Protein AF-A0A6M0F5L6-F1 (afdb_monomer_lite)

Sequence (135 aa):
RGLRRQIFQRQRRYRIEAPVWLEYDFTGLIEQWALGMEWKTLCENTSLDEGDIVRILRRTLDFLSQIPHVPHLSDEFRKNARRAGHLIDRFPVNETMITPPDSVNAVEESSTSDPAEANSTEAKDLDSTIVTIDG

Foldseek 3Di:
DCDLVVVVVVCVVVVNPDDPDDDDPCVVLLVCQLVPDDLVRSPVVDPDDSVVSLVVLLVLLVVLVCQLVDPPDDPVSNVVSVSSNVSSQDPPNHDPDDDDPVPPPPPPPDDDDDDDDDDDDDDDDDDDDDDDDDD

Secondary structure (DSSP, 8-state):
--HHHHHHHHHHHTT---------TTHHHHHHHHTT--HHHHHHTSSS-HHHHHHHHHHHHHHHHHGGGSTT--HHHHHHHHHHHHHH--TTT-------GGGGGGSSSSS------------------------

Structure (mmCIF, N/CA/C/O backbone):
data_AF-A0A6M0F5L6-F1
#
_entry.id   AF-A0A6M0F5L6-F1
#
loop_
_atom_site.group_PDB
_atom_site.id
_atom_site.type_symbol
_atom_site.label_atom_id
_atom_site.label_alt_id
_atom_site.label_comp_id
_atom_site.label_asym_id
_atom_site.label_entity_id
_atom_site.label_seq_id
_atom_site.pdbx_PDB_ins_code
_atom_site.Cartn_x
_atom_site.Cartn_y
_atom_site.Cartn_z
_atom_site.occupancy
_atom_site.B_iso_or_equiv
_atom_site.auth_seq_id
_atom_site.auth_comp_id
_atom_site.auth_asym_id
_atom_site.auth_atom_id
_atom_site.pdbx_PDB_model_num
ATOM 1 N N . ARG A 1 1 ? -5.222 9.712 -18.431 1.00 57.78 1 ARG A N 1
ATOM 2 C CA . ARG A 1 1 ? -6.613 9.186 -18.322 1.00 57.78 1 ARG A CA 1
ATOM 3 C C . ARG A 1 1 ? -7.018 8.170 -19.424 1.00 57.78 1 ARG A C 1
ATOM 5 O O . ARG A 1 1 ? -8.180 7.795 -19.476 1.00 57.78 1 ARG A O 1
ATOM 12 N N . GLY A 1 2 ? -6.106 7.648 -20.266 1.00 81.62 2 GLY A N 1
ATOM 13 C CA . GLY A 1 2 ? -6.467 6.722 -21.364 1.00 81.62 2 GLY A CA 1
ATOM 14 C C . GLY A 1 2 ? -6.330 5.219 -21.074 1.00 81.62 2 GLY A C 1
ATOM 15 O O . GLY A 1 2 ? -7.043 4.424 -21.677 1.00 81.62 2 GLY A O 1
ATOM 16 N N . LEU A 1 3 ? -5.453 4.821 -20.147 1.00 87.75 3 LEU A N 1
ATOM 17 C CA . LEU A 1 3 ? -5.042 3.419 -20.012 1.00 87.75 3 LEU A CA 1
ATOM 18 C C . LEU A 1 3 ? -6.184 2.488 -19.581 1.00 87.75 3 LEU A C 1
ATOM 20 O O . LEU A 1 3 ? -6.427 1.489 -20.246 1.00 87.75 3 LEU A O 1
ATOM 24 N N . ARG A 1 4 ? -6.956 2.847 -18.544 1.00 87.38 4 ARG A N 1
ATOM 25 C CA . ARG A 1 4 ? -8.119 2.051 -18.098 1.00 87.38 4 ARG A CA 1
ATOM 26 C C . ARG A 1 4 ? -9.119 1.813 -19.232 1.00 87.38 4 ARG A C 1
ATOM 28 O O . ARG A 1 4 ? -9.573 0.692 -19.431 1.00 87.38 4 ARG A O 1
ATOM 35 N N . ARG A 1 5 ? -9.418 2.856 -20.017 1.00 88.06 5 ARG A N 1
ATOM 36 C CA . ARG A 1 5 ? -10.304 2.757 -21.187 1.00 88.06 5 ARG A CA 1
ATOM 37 C C . ARG A 1 5 ? -9.730 1.811 -22.244 1.00 88.06 5 ARG A C 1
ATOM 39 O O . ARG A 1 5 ? -10.477 1.008 -22.792 1.00 88.06 5 ARG A O 1
ATOM 46 N N . GLN A 1 6 ? -8.430 1.892 -22.520 1.00 90.94 6 GLN A N 1
ATOM 47 C CA . GLN A 1 6 ? -7.761 1.009 -23.480 1.00 90.94 6 GLN A CA 1
ATOM 48 C C . GLN A 1 6 ? -7.769 -0.453 -23.013 1.00 90.94 6 GLN A C 1
ATOM 50 O O . GLN A 1 6 ? -8.103 -1.336 -23.801 1.00 90.94 6 GLN A O 1
ATOM 55 N N . ILE A 1 7 ? -7.477 -0.709 -21.733 1.00 90.38 7 ILE A N 1
ATOM 56 C CA . ILE A 1 7 ? -7.543 -2.053 -21.140 1.00 90.38 7 ILE A CA 1
ATOM 57 C C . ILE A 1 7 ? -8.963 -2.605 -21.270 1.00 90.38 7 ILE A C 1
ATOM 59 O O . ILE A 1 7 ? -9.142 -3.703 -21.789 1.00 90.38 7 ILE A O 1
ATOM 63 N N . PHE A 1 8 ? -9.974 -1.817 -20.904 1.00 89.56 8 PHE A N 1
ATOM 64 C CA . PHE A 1 8 ? -11.373 -2.232 -20.989 1.00 89.56 8 PHE A CA 1
ATOM 65 C C . PHE A 1 8 ? -11.807 -2.563 -22.428 1.00 89.56 8 PHE A C 1
ATOM 67 O O . PHE A 1 8 ? -12.453 -3.579 -22.683 1.00 89.56 8 PHE A O 1
ATOM 74 N N . GLN A 1 9 ? -11.404 -1.744 -23.406 1.00 91.44 9 GLN A N 1
ATOM 75 C CA . GLN A 1 9 ? -11.661 -2.018 -24.825 1.00 91.44 9 GLN A CA 1
ATOM 76 C C . GLN A 1 9 ? -11.005 -3.327 -25.287 1.00 91.44 9 GLN A C 1
ATOM 78 O O . GLN A 1 9 ? -11.616 -4.090 -26.039 1.00 91.44 9 GLN A O 1
ATOM 83 N N . ARG A 1 10 ? -9.777 -3.604 -24.831 1.00 93.50 10 ARG A N 1
ATOM 84 C CA . ARG A 1 10 ? -9.052 -4.842 -25.153 1.00 93.50 10 ARG A CA 1
ATOM 85 C C . ARG A 1 10 ? -9.709 -6.056 -24.502 1.00 93.50 10 ARG A C 1
ATOM 87 O O . ARG A 1 10 ? -9.963 -7.024 -25.209 1.00 93.50 10 ARG A O 1
ATOM 94 N N . GLN A 1 11 ? -10.051 -5.990 -23.216 1.00 93.69 11 GLN A N 1
ATOM 95 C CA . GLN A 1 11 ? -10.767 -7.061 -22.517 1.00 93.69 11 GLN A CA 1
ATOM 96 C C . GLN A 1 11 ? -12.072 -7.420 -23.229 1.00 93.69 11 GLN A C 1
ATOM 98 O O . GLN A 1 11 ? -12.298 -8.590 -23.526 1.00 93.69 11 GLN A O 1
ATOM 103 N N . ARG A 1 12 ? -12.875 -6.418 -23.617 1.00 90.62 12 ARG A N 1
ATOM 104 C CA . ARG A 1 12 ? -14.124 -6.647 -24.357 1.00 90.62 12 ARG A CA 1
ATOM 105 C C . ARG A 1 12 ? -13.887 -7.312 -25.712 1.00 90.62 12 ARG A C 1
ATOM 107 O O . ARG A 1 12 ? -14.619 -8.228 -26.076 1.00 90.62 12 ARG A O 1
ATOM 114 N N . ARG A 1 13 ? -12.854 -6.884 -26.449 1.00 94.75 13 ARG A N 1
ATOM 115 C CA . ARG A 1 13 ? -12.481 -7.492 -27.738 1.00 94.75 13 ARG A CA 1
ATOM 116 C C . ARG A 1 13 ? -12.111 -8.972 -27.594 1.00 94.75 13 ARG A C 1
ATOM 118 O O . ARG A 1 13 ? -12.442 -9.749 -28.481 1.00 94.75 13 ARG A O 1
ATOM 125 N N . TYR A 1 14 ? -11.460 -9.345 -26.494 1.00 95.38 14 TYR A N 1
ATOM 126 C CA . TYR A 1 14 ? -11.04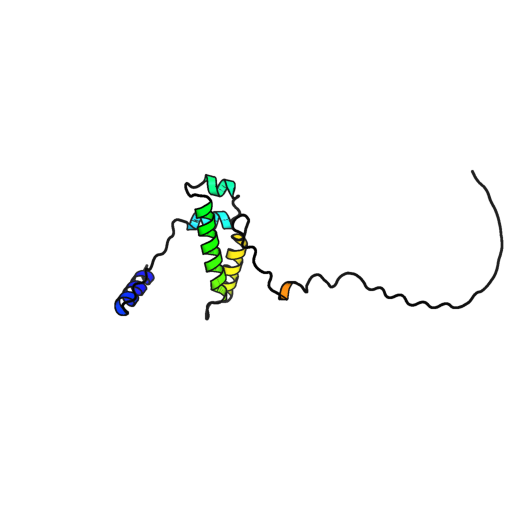5 -10.722 -26.211 1.00 95.38 14 TYR A CA 1
ATOM 127 C C . TYR A 1 14 ? -12.015 -11.495 -25.304 1.00 95.38 14 TYR A C 1
ATOM 129 O O . TYR A 1 14 ? -11.696 -12.610 -24.910 1.00 95.38 14 TYR A O 1
ATOM 137 N N . ARG A 1 15 ? -13.198 -10.938 -24.997 1.00 92.56 15 ARG A N 1
ATOM 138 C CA . ARG A 1 15 ? -14.212 -11.543 -24.110 1.00 92.56 15 ARG A CA 1
ATOM 139 C C . ARG A 1 15 ? -13.664 -11.938 -22.730 1.00 92.56 15 ARG A C 1
ATOM 141 O O . ARG A 1 15 ? -14.053 -12.952 -22.166 1.00 92.56 15 ARG A O 1
ATOM 148 N N . ILE A 1 16 ? -12.749 -11.131 -22.196 1.00 92.50 16 ILE A N 1
ATOM 149 C CA . ILE A 1 16 ? -12.224 -11.296 -20.841 1.00 92.50 16 ILE A CA 1
ATOM 150 C C . ILE A 1 16 ? -13.164 -10.571 -19.880 1.00 92.50 16 ILE A C 1
ATOM 152 O O . ILE A 1 16 ? -13.281 -9.346 -19.928 1.00 92.50 16 ILE A O 1
ATOM 156 N N . GLU A 1 17 ? -13.795 -11.323 -18.988 1.00 84.62 17 GLU A N 1
ATOM 157 C CA . GLU A 1 17 ? -14.704 -10.812 -17.960 1.00 84.62 17 GLU A CA 1
ATOM 158 C C . GLU A 1 17 ? -13.953 -10.606 -16.639 1.00 84.62 17 GLU A C 1
ATOM 160 O O . GLU A 1 17 ? -14.233 -11.240 -15.628 1.00 84.62 17 GLU A O 1
ATOM 165 N N . ALA A 1 18 ? -12.944 -9.731 -16.661 1.00 84.44 18 ALA A N 1
ATOM 166 C CA . ALA A 1 18 ? -12.168 -9.380 -15.475 1.00 84.44 18 ALA A CA 1
ATOM 167 C C . ALA A 1 18 ? -12.351 -7.889 -15.138 1.00 84.44 18 ALA A C 1
ATOM 169 O O . ALA A 1 18 ? -12.105 -7.038 -16.000 1.00 84.44 18 ALA A O 1
ATOM 170 N N . PRO A 1 19 ? -12.757 -7.537 -13.906 1.00 78.50 19 PRO A N 1
ATOM 171 C CA . PRO A 1 19 ? -12.925 -6.144 -13.511 1.00 78.50 19 PRO A CA 1
ATOM 172 C C . PRO A 1 19 ? -11.593 -5.376 -13.550 1.00 78.50 19 PRO A C 1
ATOM 174 O O . PRO A 1 19 ? -10.571 -5.850 -13.068 1.00 78.50 19 PRO A O 1
ATOM 177 N N . VAL A 1 20 ? -11.608 -4.153 -14.099 1.00 77.75 20 VAL A N 1
ATOM 178 C CA . VAL A 1 20 ? -10.477 -3.200 -14.031 1.00 77.75 20 VAL A CA 1
ATOM 179 C C . VAL A 1 20 ? -10.792 -2.169 -12.959 1.00 77.75 20 VAL A C 1
ATOM 181 O O . VAL A 1 20 ? -11.275 -1.063 -13.254 1.00 77.75 20 VAL A O 1
ATOM 184 N N . TRP A 1 21 ? -10.635 -2.594 -11.711 1.00 81.50 21 TRP A N 1
ATOM 185 C CA . TRP A 1 21 ? -10.912 -1.786 -10.529 1.00 81.50 21 TRP A CA 1
ATOM 186 C C . TRP A 1 21 ? -9.593 -1.294 -9.952 1.00 81.50 21 TRP A C 1
ATOM 188 O O . TRP A 1 21 ? -8.611 -2.030 -9.899 1.00 81.50 21 TRP A O 1
ATOM 198 N N . LEU A 1 22 ? -9.570 -0.020 -9.589 1.00 82.38 22 LEU A N 1
ATOM 199 C CA . LEU A 1 22 ? -8.442 0.609 -8.931 1.00 82.38 22 LEU A CA 1
ATOM 200 C C . LEU A 1 22 ? -9.028 1.465 -7.825 1.00 82.38 22 LEU A C 1
ATOM 202 O O . LEU A 1 22 ? -9.707 2.451 -8.112 1.00 82.38 22 LEU A O 1
ATOM 206 N N . GLU A 1 23 ? -8.805 1.015 -6.599 1.00 83.31 23 GLU A N 1
ATOM 207 C CA . GLU A 1 23 ? -9.331 1.645 -5.402 1.00 83.31 23 GLU A CA 1
ATOM 208 C C . GLU A 1 23 ? -8.292 2.615 -4.854 1.00 83.31 23 GLU A C 1
ATOM 210 O O . GLU A 1 23 ? -7.142 2.233 -4.638 1.00 83.31 23 GLU A O 1
ATOM 215 N N . TYR A 1 24 ? -8.686 3.872 -4.664 1.00 87.75 24 TYR A N 1
ATOM 216 C CA . TYR A 1 24 ? -7.782 4.921 -4.189 1.00 87.75 24 TYR A CA 1
ATOM 217 C C . TYR A 1 24 ? -8.036 5.316 -2.737 1.00 87.75 24 TYR A C 1
ATOM 219 O O . TYR A 1 24 ? -7.139 5.875 -2.105 1.00 87.75 24 TYR A O 1
ATOM 227 N N . ASP A 1 25 ? -9.212 4.990 -2.208 1.00 89.31 25 ASP A N 1
ATOM 228 C CA . ASP A 1 25 ? -9.736 5.515 -0.946 1.00 89.31 25 ASP A CA 1
ATOM 229 C C . ASP A 1 25 ? -8.849 5.168 0.260 1.00 89.31 25 ASP A C 1
ATOM 231 O O . ASP A 1 25 ? -8.751 5.941 1.210 1.00 89.31 25 ASP A O 1
ATOM 235 N N . PHE A 1 26 ? -8.109 4.057 0.191 1.00 90.06 26 PHE A N 1
ATOM 236 C CA . PHE A 1 26 ? -7.227 3.598 1.270 1.00 90.06 26 PHE A CA 1
ATOM 237 C C . PHE A 1 26 ? -5.756 3.998 1.099 1.00 90.06 26 PHE A C 1
ATOM 239 O O . PHE A 1 26 ? -4.926 3.655 1.940 1.00 90.06 26 PHE A O 1
ATOM 246 N N . THR A 1 27 ? -5.408 4.736 0.040 1.00 93.12 27 THR A N 1
ATOM 247 C CA . THR A 1 27 ? -4.004 5.100 -0.237 1.00 93.12 27 THR A CA 1
ATOM 248 C C . THR A 1 27 ? -3.411 5.934 0.896 1.00 93.12 27 THR A C 1
ATOM 250 O O . THR A 1 27 ? -2.309 5.643 1.356 1.00 93.12 27 THR A O 1
ATOM 253 N N . GLY A 1 28 ? -4.163 6.924 1.391 1.00 95.12 28 GLY A N 1
ATOM 254 C CA . GLY A 1 28 ? -3.714 7.783 2.488 1.00 95.12 28 GLY A CA 1
ATOM 255 C C . GLY A 1 28 ? -3.501 7.009 3.790 1.00 95.12 28 GLY A C 1
ATOM 256 O O . GLY A 1 28 ? -2.539 7.263 4.504 1.00 95.12 28 GLY A O 1
ATOM 257 N N . LEU A 1 29 ? -4.341 6.009 4.067 1.00 96.56 29 LEU A N 1
ATOM 258 C CA . LEU A 1 29 ? -4.191 5.144 5.240 1.00 96.56 29 LEU A CA 1
ATOM 259 C C . LEU A 1 29 ? -2.875 4.355 5.186 1.00 96.56 29 LEU A C 1
ATOM 261 O O . LEU A 1 29 ? -2.130 4.324 6.165 1.00 96.56 29 LEU A O 1
ATOM 265 N N . ILE A 1 30 ? -2.568 3.752 4.034 1.00 96.69 30 ILE A N 1
ATOM 266 C CA . ILE A 1 30 ? -1.326 2.991 3.836 1.00 96.69 30 ILE A CA 1
ATOM 267 C C . ILE A 1 30 ? -0.110 3.919 3.931 1.00 96.69 30 ILE A C 1
ATOM 269 O O . ILE A 1 30 ? 0.890 3.563 4.553 1.00 96.69 30 ILE A O 1
ATOM 273 N N . GLU A 1 31 ? -0.192 5.111 3.339 1.00 97.19 31 GLU A N 1
ATOM 274 C CA . GLU A 1 31 ? 0.875 6.110 3.382 1.00 97.19 31 GLU A CA 1
ATOM 275 C C . GLU A 1 31 ? 1.181 6.553 4.817 1.00 97.19 31 GLU A C 1
ATOM 277 O O . GLU A 1 31 ? 2.338 6.508 5.229 1.00 97.19 31 GLU A O 1
ATOM 282 N N . GLN A 1 32 ? 0.163 6.917 5.605 1.00 97.69 32 GLN A N 1
ATOM 283 C CA . GLN A 1 32 ? 0.357 7.312 7.004 1.00 97.69 32 GLN A CA 1
ATOM 284 C C . GLN A 1 32 ? 0.971 6.184 7.837 1.00 97.69 32 GLN A C 1
ATOM 286 O O . GLN A 1 32 ? 1.869 6.422 8.650 1.00 97.69 32 GLN A O 1
ATOM 291 N N . TRP A 1 33 ? 0.550 4.940 7.593 1.00 97.94 33 TRP A N 1
ATOM 292 C CA . TRP A 1 33 ? 1.187 3.782 8.205 1.00 97.94 33 TRP A CA 1
ATOM 293 C C . TRP A 1 33 ? 2.655 3.640 7.784 1.00 97.94 33 TRP A C 1
ATOM 295 O O . TRP A 1 33 ? 3.518 3.482 8.639 1.00 97.94 33 TRP A O 1
ATOM 305 N N . ALA A 1 34 ? 2.983 3.745 6.498 1.00 97.31 34 ALA A N 1
ATOM 306 C CA . ALA A 1 34 ? 4.368 3.654 6.027 1.00 97.31 34 ALA A CA 1
ATOM 307 C C . ALA A 1 34 ? 5.257 4.807 6.540 1.00 97.31 34 ALA A C 1
ATOM 309 O O . ALA A 1 34 ? 6.460 4.625 6.727 1.00 97.31 34 ALA A O 1
ATOM 310 N N . LEU A 1 35 ? 4.672 5.980 6.802 1.00 97.62 35 LEU A N 1
ATOM 311 C CA . LEU A 1 35 ? 5.346 7.141 7.397 1.00 97.62 35 LEU A CA 1
ATOM 312 C C . LEU A 1 35 ? 5.580 7.012 8.909 1.00 97.62 35 LEU A C 1
ATOM 314 O O . LEU A 1 35 ? 6.196 7.892 9.508 1.00 97.62 35 LEU A O 1
ATOM 318 N N . GLY A 1 36 ? 5.138 5.917 9.527 1.00 97.19 36 GLY A N 1
ATOM 319 C CA . GLY A 1 36 ? 5.465 5.607 10.912 1.00 97.19 36 GLY A CA 1
ATOM 320 C C . GLY A 1 36 ? 4.370 5.926 11.925 1.00 97.19 36 GLY A C 1
ATOM 321 O O . GLY A 1 36 ? 4.640 5.797 13.118 1.00 97.19 36 GLY A O 1
ATOM 322 N N . MET A 1 37 ? 3.152 6.284 11.496 1.00 97.94 37 MET A N 1
ATOM 323 C CA . MET A 1 37 ? 2.023 6.512 12.409 1.00 97.94 37 MET A CA 1
ATOM 324 C C . MET A 1 37 ? 1.839 5.325 13.369 1.00 97.94 37 MET A C 1
ATOM 326 O O . MET A 1 37 ? 2.009 4.163 12.982 1.00 97.94 37 MET A O 1
ATOM 330 N N . GLU A 1 38 ? 1.524 5.623 14.630 1.00 98.06 38 GLU A N 1
ATOM 331 C CA . GLU A 1 38 ? 1.236 4.616 15.653 1.00 98.06 38 GLU A CA 1
ATOM 332 C C . GLU A 1 38 ? -0.063 3.865 15.321 1.00 98.06 38 GLU A C 1
ATOM 334 O O . GLU A 1 38 ? -1.030 4.478 14.870 1.00 98.06 38 GLU A O 1
ATOM 339 N N . TRP A 1 39 ? -0.113 2.553 15.583 1.00 97.62 39 TRP A N 1
ATOM 340 C CA . TRP A 1 39 ? -1.275 1.706 15.277 1.00 97.62 39 TRP A CA 1
ATOM 341 C C . TRP A 1 39 ? -2.574 2.240 15.879 1.00 97.62 39 TRP A C 1
ATOM 343 O O . TRP A 1 39 ? -3.566 2.396 15.172 1.00 97.62 39 TRP A O 1
ATOM 353 N N . LYS A 1 40 ? -2.552 2.568 17.173 1.00 97.31 40 LYS A N 1
ATOM 354 C CA . LYS A 1 40 ? -3.731 3.062 17.883 1.00 97.31 40 LYS A CA 1
ATOM 355 C C . LYS A 1 40 ? -4.246 4.364 17.268 1.00 97.31 40 LYS A C 1
ATOM 357 O O . LYS A 1 40 ? -5.418 4.457 16.921 1.00 97.31 40 LYS A O 1
ATOM 362 N N . THR A 1 41 ? -3.340 5.315 17.042 1.00 97.88 41 THR A N 1
ATOM 363 C CA . THR A 1 41 ? -3.651 6.585 16.378 1.00 97.88 41 THR A CA 1
ATOM 364 C C . THR A 1 41 ? -4.209 6.361 14.966 1.00 97.88 41 THR A C 1
ATOM 366 O O . THR A 1 41 ? -5.174 7.013 14.579 1.00 97.88 41 THR A O 1
ATOM 369 N N . LEU A 1 42 ? -3.651 5.428 14.186 1.00 97.19 42 LEU A N 1
ATOM 370 C CA . LEU A 1 42 ? -4.161 5.107 12.848 1.00 97.19 42 LEU A CA 1
ATOM 371 C C . LEU A 1 42 ? -5.616 4.620 12.904 1.00 97.19 42 LEU A C 1
ATOM 373 O O . LEU A 1 42 ? -6.438 5.084 12.115 1.00 97.19 42 LEU A O 1
ATOM 377 N N . CYS A 1 43 ? -5.930 3.725 13.845 1.00 97.38 43 CYS A N 1
ATOM 378 C CA . CYS A 1 43 ? -7.273 3.168 14.019 1.00 97.38 43 CYS A CA 1
ATOM 379 C C . CYS A 1 43 ? -8.280 4.228 14.485 1.00 97.38 43 CYS A C 1
ATOM 381 O O . CYS A 1 43 ? -9.397 4.268 13.986 1.00 97.38 43 CYS A O 1
ATOM 383 N N . GLU A 1 44 ? -7.878 5.132 15.381 1.00 97.06 44 GLU A N 1
ATOM 384 C CA . GLU A 1 44 ? -8.735 6.221 15.874 1.00 97.06 44 GLU A CA 1
ATOM 385 C C . GLU A 1 44 ? -9.096 7.257 14.791 1.00 97.06 44 GLU A C 1
ATOM 387 O O . GLU A 1 44 ? -10.106 7.950 14.909 1.00 97.06 44 GLU A O 1
ATOM 392 N N . ASN A 1 45 ? -8.304 7.360 13.718 1.00 95.62 45 ASN A N 1
ATOM 393 C CA . ASN A 1 45 ? -8.518 8.316 12.623 1.00 95.62 45 ASN A CA 1
ATOM 394 C C . ASN A 1 45 ? -9.421 7.786 11.493 1.00 95.62 45 ASN A C 1
ATOM 396 O O . ASN A 1 45 ? -9.546 8.425 10.445 1.00 95.62 45 ASN A O 1
ATOM 400 N N . THR A 1 46 ? -10.047 6.624 11.669 1.00 95.00 46 THR A N 1
ATOM 401 C CA . THR A 1 46 ? -10.923 6.013 10.666 1.00 95.00 46 THR A CA 1
ATOM 402 C C . THR A 1 46 ? -12.088 5.280 11.323 1.00 95.00 46 THR A C 1
ATOM 404 O O . THR A 1 46 ? -12.049 4.933 12.496 1.00 95.00 46 THR A O 1
ATOM 407 N N . SER A 1 47 ? -13.149 5.039 10.556 1.00 95.38 47 SER A N 1
ATOM 408 C CA . SER A 1 47 ? -14.272 4.191 10.966 1.00 95.38 47 SER A CA 1
ATOM 409 C C . SER A 1 47 ? -14.111 2.733 10.518 1.00 95.38 47 SER A C 1
ATOM 411 O O . SER A 1 47 ? -15.082 1.984 10.553 1.00 95.38 47 SER A O 1
ATOM 413 N N . LEU A 1 48 ? -12.942 2.357 9.989 1.00 95.75 48 LEU A N 1
ATOM 414 C CA . LEU A 1 48 ? -12.649 0.983 9.585 1.00 95.75 48 LEU A CA 1
ATOM 415 C C . LEU A 1 48 ? -12.371 0.110 10.806 1.00 95.75 48 LEU A C 1
ATOM 417 O O . LEU A 1 48 ? -11.691 0.535 11.738 1.00 95.75 48 LEU A O 1
ATOM 421 N N . ASP A 1 49 ? -12.810 -1.143 10.737 1.00 97.38 49 ASP A N 1
ATOM 422 C CA . ASP A 1 49 ? -12.433 -2.147 11.724 1.00 97.38 49 ASP A CA 1
ATOM 423 C C . ASP A 1 49 ? -10.929 -2.450 11.631 1.00 97.38 49 ASP A C 1
ATOM 425 O O . ASP A 1 49 ? -10.362 -2.558 10.541 1.00 97.38 49 ASP A O 1
ATOM 429 N N . GLU A 1 50 ? -10.277 -2.677 12.773 1.00 97.31 50 GLU A N 1
ATOM 430 C CA . GLU A 1 50 ? -8.843 -3.000 12.844 1.00 97.31 50 GLU A CA 1
ATOM 431 C C . GLU A 1 50 ? -8.452 -4.168 11.922 1.00 97.31 50 GLU A C 1
ATOM 433 O O . GLU A 1 50 ? -7.429 -4.127 11.234 1.00 97.31 50 GLU A O 1
ATOM 438 N N . GLY A 1 51 ? -9.301 -5.198 11.842 1.00 96.81 51 GLY A N 1
ATOM 439 C CA . GLY A 1 51 ? -9.092 -6.344 10.954 1.00 96.81 51 GLY A CA 1
ATOM 440 C C . GLY A 1 51 ? -9.122 -5.978 9.466 1.00 96.81 51 GLY A C 1
ATOM 441 O O . GLY A 1 51 ? -8.384 -6.569 8.673 1.00 96.81 51 GLY A O 1
ATOM 442 N N . ASP A 1 52 ? -9.918 -4.979 9.077 1.00 96.12 52 ASP A N 1
ATOM 443 C CA . ASP A 1 52 ? -9.957 -4.476 7.704 1.00 96.12 52 ASP A CA 1
ATOM 444 C C . ASP A 1 52 ? -8.686 -3.700 7.366 1.00 96.12 52 ASP A C 1
ATOM 446 O O . ASP A 1 52 ? -8.124 -3.893 6.284 1.00 96.12 52 ASP A O 1
ATOM 450 N N . ILE A 1 53 ? -8.186 -2.899 8.310 1.00 97.00 53 ILE A N 1
ATOM 451 C CA . ILE A 1 53 ? -6.913 -2.179 8.194 1.00 97.00 53 ILE A CA 1
ATOM 452 C C . ILE A 1 53 ? -5.763 -3.180 8.016 1.00 97.00 53 ILE A C 1
ATOM 454 O O . ILE A 1 53 ? -5.010 -3.084 7.042 1.00 97.00 53 ILE A O 1
ATOM 458 N N . VAL A 1 54 ? -5.670 -4.195 8.887 1.00 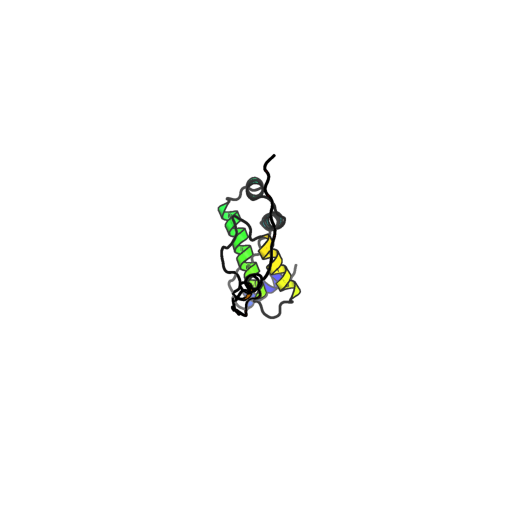97.38 54 VAL A N 1
ATOM 459 C CA . VAL A 1 54 ? -4.667 -5.270 8.762 1.00 97.38 54 VAL A CA 1
ATOM 460 C C . VAL A 1 54 ? -4.775 -5.951 7.399 1.00 97.38 54 VAL A C 1
ATOM 462 O O . VAL A 1 54 ? -3.766 -6.154 6.724 1.00 97.38 54 VAL A O 1
ATOM 465 N N . ARG A 1 55 ? -5.992 -6.278 6.954 1.00 95.62 55 ARG A N 1
ATOM 466 C CA . ARG A 1 55 ? -6.223 -6.949 5.669 1.00 95.62 55 ARG A CA 1
ATOM 467 C C . ARG A 1 55 ? -5.798 -6.097 4.470 1.00 95.62 55 ARG A C 1
ATOM 469 O O . ARG A 1 55 ? -5.245 -6.645 3.518 1.00 95.62 55 ARG A O 1
ATOM 476 N N . ILE A 1 56 ? -6.056 -4.789 4.486 1.00 95.81 56 ILE A N 1
ATOM 477 C CA . ILE A 1 56 ? -5.621 -3.855 3.432 1.00 95.81 56 ILE A CA 1
ATOM 478 C C . ILE A 1 56 ? -4.091 -3.768 3.397 1.00 95.81 56 ILE A C 1
ATOM 480 O O . ILE A 1 56 ? -3.491 -3.874 2.324 1.00 95.81 56 ILE A O 1
ATOM 484 N N . LEU A 1 57 ? -3.457 -3.626 4.563 1.00 97.06 57 LEU A N 1
ATOM 485 C CA . LEU A 1 57 ? -2.004 -3.510 4.669 1.00 97.06 57 LEU A CA 1
ATOM 486 C C . LEU A 1 57 ? -1.302 -4.806 4.234 1.00 97.06 57 LEU A C 1
ATOM 488 O O . LEU A 1 57 ? -0.376 -4.741 3.428 1.00 97.06 57 LEU A O 1
ATOM 492 N N . ARG A 1 58 ? -1.799 -5.980 4.644 1.00 96.31 58 ARG A N 1
ATOM 493 C CA . ARG A 1 58 ? -1.254 -7.277 4.201 1.00 96.31 58 ARG A CA 1
ATOM 494 C C . ARG A 1 58 ? -1.422 -7.521 2.708 1.00 96.31 58 ARG A C 1
ATOM 496 O O . ARG A 1 58 ? -0.452 -7.847 2.046 1.00 96.31 58 ARG A O 1
ATOM 503 N N . ARG A 1 59 ? -2.593 -7.231 2.129 1.00 94.69 59 ARG A N 1
ATOM 504 C CA . ARG A 1 59 ? -2.767 -7.303 0.662 1.00 94.69 59 ARG A CA 1
ATOM 505 C C . ARG A 1 59 ? -1.817 -6.371 -0.090 1.00 94.69 59 ARG A C 1
ATOM 507 O O . ARG A 1 59 ? -1.431 -6.663 -1.219 1.00 94.69 59 ARG A O 1
ATOM 514 N N . THR A 1 60 ? -1.455 -5.245 0.521 1.00 96.00 60 THR A N 1
ATOM 515 C CA . THR A 1 60 ? -0.459 -4.332 -0.042 1.00 96.00 60 THR A CA 1
ATOM 516 C C . THR A 1 60 ? 0.943 -4.934 0.044 1.00 96.00 60 THR A C 1
ATOM 518 O O . THR A 1 60 ? 1.658 -4.905 -0.955 1.00 96.00 60 THR A O 1
ATOM 521 N N . LEU A 1 61 ? 1.323 -5.531 1.181 1.00 96.38 61 LEU A N 1
ATOM 522 C CA . LEU A 1 61 ? 2.583 -6.271 1.328 1.00 96.38 61 LEU A CA 1
ATOM 523 C C . LEU A 1 61 ? 2.683 -7.430 0.327 1.00 96.38 61 LEU A C 1
ATOM 525 O O . LEU A 1 61 ? 3.672 -7.505 -0.400 1.00 96.38 61 LEU A O 1
ATOM 529 N N . ASP A 1 62 ? 1.634 -8.244 0.204 1.00 95.06 62 ASP A N 1
ATOM 530 C CA . ASP A 1 62 ? 1.528 -9.333 -0.775 1.00 95.06 62 ASP A CA 1
ATOM 531 C C . ASP A 1 62 ? 1.744 -8.842 -2.209 1.00 95.06 62 ASP A C 1
ATOM 533 O O . ASP A 1 62 ? 2.390 -9.496 -3.027 1.00 95.06 62 ASP A O 1
ATOM 537 N N . PHE A 1 63 ? 1.179 -7.686 -2.555 1.00 94.19 63 PHE A N 1
ATOM 538 C CA . PHE A 1 63 ? 1.353 -7.112 -3.884 1.00 94.19 63 PHE A CA 1
ATOM 539 C C . PHE A 1 63 ? 2.781 -6.591 -4.093 1.00 94.19 63 PHE A C 1
ATOM 541 O O . PHE A 1 63 ? 3.387 -6.832 -5.141 1.00 94.19 63 PHE A O 1
ATOM 548 N N . LEU A 1 64 ? 3.347 -5.904 -3.097 1.00 96.31 64 LEU A N 1
ATOM 549 C CA . LEU A 1 64 ? 4.717 -5.391 -3.144 1.00 96.31 64 LEU A CA 1
ATOM 550 C C . LEU A 1 64 ? 5.751 -6.522 -3.221 1.00 96.31 64 LEU A C 1
ATOM 552 O O . LEU A 1 64 ? 6.738 -6.379 -3.947 1.00 96.31 64 LEU A O 1
ATOM 556 N N . SER A 1 65 ? 5.515 -7.647 -2.539 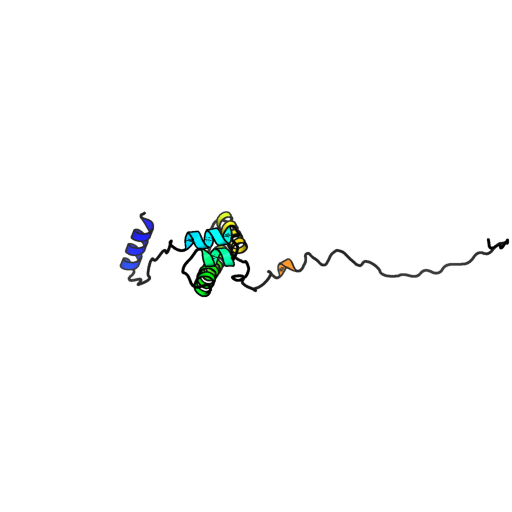1.00 95.38 65 SER A N 1
ATOM 557 C CA . SER A 1 65 ? 6.404 -8.816 -2.551 1.00 95.38 65 SER A CA 1
ATOM 558 C C . SER A 1 65 ? 6.456 -9.497 -3.923 1.00 95.38 65 SER A C 1
ATOM 560 O O . SER A 1 65 ? 7.492 -10.038 -4.303 1.00 95.38 65 SER A O 1
ATOM 562 N N . GLN A 1 66 ? 5.393 -9.386 -4.727 1.00 95.88 66 GLN A N 1
ATOM 563 C CA . GLN A 1 66 ? 5.354 -9.912 -6.095 1.00 95.88 66 GLN A CA 1
ATOM 564 C C . GLN A 1 66 ? 6.162 -9.066 -7.093 1.00 95.88 66 GLN A C 1
ATOM 566 O O . GLN A 1 66 ? 6.714 -9.610 -8.054 1.00 95.88 66 GLN A O 1
ATOM 571 N N . ILE A 1 67 ? 6.274 -7.746 -6.887 1.00 96.19 67 ILE A N 1
ATOM 572 C CA . ILE A 1 67 ? 6.915 -6.819 -7.842 1.00 96.19 67 ILE A CA 1
ATOM 573 C C . ILE A 1 67 ? 8.354 -7.240 -8.212 1.00 96.19 67 ILE A C 1
ATOM 575 O O . ILE A 1 67 ? 8.670 -7.273 -9.407 1.00 96.19 67 ILE A O 1
ATOM 579 N N . PRO A 1 68 ? 9.242 -7.606 -7.263 1.00 94.88 68 PRO A N 1
ATOM 580 C CA . PRO A 1 68 ? 10.592 -8.073 -7.571 1.00 94.88 68 PRO A CA 1
ATOM 581 C C . PRO A 1 68 ? 10.687 -9.313 -8.461 1.00 94.88 68 PRO A C 1
ATOM 583 O O . PRO A 1 68 ? 11.781 -9.573 -8.960 1.00 94.88 68 PRO A O 1
ATOM 586 N N . HIS A 1 69 ? 9.600 -10.051 -8.690 1.00 94.12 69 HIS A N 1
ATOM 587 C CA . HIS A 1 69 ? 9.577 -11.250 -9.533 1.00 94.12 69 HIS A CA 1
ATOM 588 C C . HIS A 1 69 ? 9.048 -10.988 -10.951 1.00 94.12 69 HIS A C 1
ATOM 590 O O . HIS A 1 69 ? 9.171 -11.843 -11.826 1.00 94.12 69 HIS A O 1
ATOM 596 N N . VAL A 1 70 ? 8.504 -9.797 -11.223 1.00 95.19 70 VAL A N 1
ATOM 597 C CA . VAL A 1 70 ? 7.950 -9.464 -12.542 1.00 95.19 70 VAL A CA 1
ATOM 598 C C . VAL A 1 70 ? 9.088 -9.213 -13.545 1.00 95.19 70 VAL A C 1
ATOM 600 O O . VAL A 1 70 ? 9.999 -8.427 -13.256 1.00 95.19 70 VAL A O 1
ATOM 603 N N . PRO A 1 71 ? 9.091 -9.853 -14.727 1.00 94.94 71 PRO A N 1
ATOM 604 C CA . PRO A 1 71 ? 10.142 -9.660 -15.725 1.00 94.94 71 PRO A CA 1
ATOM 605 C C . PRO A 1 71 ? 10.097 -8.248 -16.333 1.00 94.94 71 PRO A C 1
ATOM 607 O O . PRO A 1 71 ? 9.063 -7.588 -16.338 1.00 94.94 71 PRO A O 1
ATOM 610 N N . HIS A 1 72 ? 11.234 -7.779 -16.855 1.00 94.88 72 HIS A N 1
ATOM 611 C CA . HIS A 1 72 ? 11.376 -6.489 -17.560 1.00 94.88 72 HIS A CA 1
ATOM 612 C C . HIS A 1 72 ? 11.098 -5.208 -16.743 1.00 94.88 72 HIS A C 1
ATOM 614 O O . HIS A 1 72 ? 11.095 -4.118 -17.310 1.00 94.88 72 HIS A O 1
ATOM 620 N N . LEU A 1 73 ? 10.908 -5.298 -15.421 1.00 94.69 73 LEU A N 1
ATOM 621 C CA . LEU A 1 73 ? 10.901 -4.123 -14.539 1.00 94.69 73 LEU A CA 1
ATOM 622 C C . LEU A 1 73 ? 12.317 -3.620 -14.252 1.00 94.69 73 LEU A C 1
ATOM 624 O O . LEU A 1 73 ? 13.235 -4.431 -14.093 1.00 94.69 73 LEU A O 1
ATOM 628 N N . SER A 1 74 ? 12.459 -2.297 -14.126 1.00 96.62 74 SER A N 1
ATOM 629 C CA . SER A 1 74 ? 13.718 -1.646 -13.755 1.00 96.62 74 SER A CA 1
ATOM 630 C C . SER A 1 74 ? 14.142 -1.991 -12.327 1.00 96.62 74 SER A C 1
ATOM 632 O O . SER A 1 74 ? 13.310 -2.210 -11.440 1.00 96.62 74 SER A O 1
ATOM 634 N N . ASP A 1 75 ? 15.451 -1.986 -12.081 1.00 95.25 75 ASP A N 1
ATOM 635 C CA . ASP A 1 75 ? 16.000 -2.272 -10.752 1.00 95.25 75 ASP A CA 1
ATOM 636 C C . ASP A 1 75 ? 15.569 -1.245 -9.706 1.00 95.25 75 ASP A C 1
ATOM 638 O O . ASP A 1 75 ? 15.327 -1.598 -8.553 1.00 95.25 75 ASP A O 1
ATOM 642 N N . GLU A 1 76 ? 15.434 0.021 -10.105 1.00 96.81 76 GLU A N 1
ATOM 643 C CA . GLU A 1 76 ? 14.922 1.085 -9.240 1.00 96.81 76 GLU A CA 1
ATOM 644 C C . GLU A 1 76 ? 13.509 0.763 -8.744 1.00 96.81 76 GLU A C 1
ATOM 646 O O . GLU A 1 76 ? 13.234 0.858 -7.549 1.00 96.81 76 GLU A O 1
ATOM 651 N N . PHE A 1 77 ? 12.631 0.285 -9.629 1.00 96.25 77 PHE A N 1
ATOM 652 C CA . PHE A 1 77 ? 11.267 -0.073 -9.256 1.00 96.25 77 PHE A CA 1
ATOM 653 C C . PHE A 1 77 ? 11.234 -1.258 -8.280 1.00 96.25 77 PHE A C 1
ATOM 655 O O . PHE A 1 77 ? 10.509 -1.219 -7.285 1.00 96.25 77 PHE A O 1
ATOM 662 N N . ARG A 1 78 ? 12.078 -2.279 -8.497 1.00 96.75 78 ARG A N 1
ATOM 663 C CA . ARG A 1 78 ? 12.218 -3.414 -7.562 1.00 96.75 78 ARG A CA 1
ATOM 664 C C . ARG A 1 78 ? 12.720 -2.958 -6.191 1.00 96.75 78 ARG A C 1
ATOM 666 O O . ARG A 1 78 ? 12.199 -3.404 -5.170 1.00 96.75 78 ARG A O 1
ATOM 673 N N . LYS A 1 79 ? 13.723 -2.073 -6.156 1.00 96.75 79 LYS A N 1
ATOM 674 C CA . LYS A 1 79 ? 14.263 -1.498 -4.912 1.00 96.75 79 LYS A CA 1
ATOM 675 C C . LYS A 1 79 ? 13.199 -0.694 -4.166 1.00 96.75 79 LYS A C 1
ATOM 677 O O . LYS A 1 79 ? 13.043 -0.878 -2.961 1.00 96.75 79 LYS A O 1
ATOM 682 N N . ASN A 1 80 ? 12.439 0.133 -4.880 1.00 97.44 80 ASN A N 1
ATOM 683 C CA . ASN A 1 80 ? 11.366 0.936 -4.297 1.00 97.44 80 ASN A CA 1
ATOM 684 C C . ASN A 1 80 ? 10.246 0.061 -3.721 1.00 97.44 80 ASN A C 1
ATOM 686 O O . ASN A 1 80 ? 9.784 0.337 -2.617 1.00 97.44 80 ASN A O 1
ATOM 690 N N . ALA A 1 81 ? 9.868 -1.028 -4.400 1.00 97.19 81 ALA A N 1
ATOM 691 C CA . ALA A 1 81 ? 8.873 -1.971 -3.887 1.00 97.19 81 ALA A CA 1
ATOM 692 C C . ALA A 1 81 ? 9.321 -2.650 -2.583 1.00 97.19 81 ALA A C 1
ATOM 694 O O . ALA A 1 81 ? 8.567 -2.664 -1.614 1.00 97.19 81 ALA A O 1
ATOM 695 N N . ARG A 1 82 ? 10.571 -3.135 -2.520 1.00 96.69 82 ARG A N 1
ATOM 696 C CA . ARG A 1 82 ? 11.137 -3.714 -1.285 1.00 96.69 82 ARG A CA 1
ATOM 697 C C . ARG A 1 82 ? 11.172 -2.697 -0.148 1.00 96.69 82 ARG A C 1
ATOM 699 O O . ARG A 1 82 ? 10.774 -3.007 0.968 1.00 96.69 82 ARG A O 1
ATOM 706 N N . ARG A 1 83 ? 11.606 -1.465 -0.441 1.00 97.19 83 ARG A N 1
ATOM 707 C CA . ARG A 1 83 ? 11.638 -0.378 0.544 1.00 97.19 83 ARG A CA 1
ATOM 708 C C . ARG A 1 83 ? 10.243 -0.062 1.083 1.00 97.19 83 ARG A C 1
ATOM 710 O O . ARG A 1 83 ? 10.096 0.077 2.290 1.00 97.19 83 ARG A O 1
ATOM 717 N N . ALA A 1 84 ? 9.241 0.043 0.211 1.00 97.62 84 ALA A N 1
ATOM 718 C CA . ALA A 1 84 ? 7.857 0.255 0.626 1.00 97.62 84 ALA A CA 1
ATOM 719 C C . ALA A 1 84 ? 7.348 -0.905 1.495 1.00 97.62 84 ALA A C 1
ATOM 721 O O . ALA A 1 84 ? 6.729 -0.656 2.525 1.00 97.62 84 ALA A O 1
ATOM 722 N N . GLY A 1 85 ? 7.68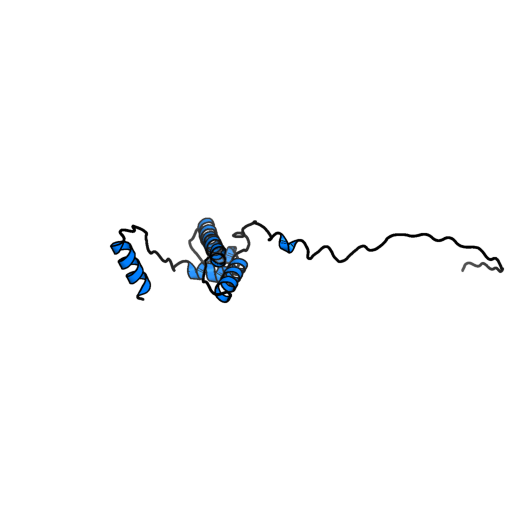1 -2.149 1.129 1.00 96.81 85 GLY A N 1
ATOM 723 C CA . GLY A 1 85 ? 7.370 -3.335 1.927 1.00 96.81 85 GLY A CA 1
ATOM 724 C C . GLY A 1 85 ? 7.923 -3.230 3.348 1.00 96.81 85 GLY A C 1
ATOM 725 O O . GLY A 1 85 ? 7.159 -3.308 4.302 1.00 96.81 85 GLY A O 1
ATOM 726 N N . HIS A 1 86 ? 9.216 -2.926 3.496 1.00 96.31 86 HIS A N 1
ATOM 727 C CA . HIS A 1 86 ? 9.850 -2.776 4.813 1.00 96.31 86 HIS A CA 1
ATOM 728 C C . HIS A 1 86 ? 9.235 -1.665 5.683 1.00 96.31 86 HIS A C 1
ATOM 730 O O . HIS A 1 86 ? 9.219 -1.784 6.901 1.00 96.31 86 HIS A O 1
ATOM 736 N N . LEU A 1 87 ? 8.747 -0.571 5.087 1.00 97.19 87 LEU A N 1
ATOM 737 C CA . LEU A 1 87 ? 8.108 0.517 5.843 1.00 97.19 87 LEU A CA 1
ATOM 738 C C . LEU A 1 87 ? 6.721 0.123 6.378 1.00 97.19 87 LEU A C 1
ATOM 740 O O . LEU A 1 87 ? 6.293 0.609 7.426 1.00 97.19 87 LEU A O 1
ATOM 744 N N . ILE A 1 88 ? 6.018 -0.745 5.650 1.00 97.12 88 ILE A N 1
ATOM 745 C CA . ILE A 1 88 ? 4.675 -1.218 6.000 1.00 97.12 88 ILE A CA 1
ATOM 746 C C . ILE A 1 88 ? 4.737 -2.416 6.963 1.00 97.12 88 ILE A C 1
ATOM 748 O O . ILE A 1 88 ? 3.837 -2.570 7.791 1.00 97.12 88 ILE A O 1
ATOM 752 N N . ASP A 1 89 ? 5.787 -3.235 6.883 1.00 96.56 89 ASP A N 1
ATOM 753 C CA . ASP A 1 89 ? 5.997 -4.461 7.664 1.00 96.56 89 ASP A CA 1
ATOM 754 C C . ASP A 1 89 ? 6.338 -4.172 9.140 1.00 96.56 89 ASP A C 1
ATOM 756 O O . ASP A 1 89 ? 7.465 -4.304 9.613 1.00 96.56 89 ASP A O 1
ATOM 760 N N . ARG A 1 90 ? 5.334 -3.703 9.884 1.00 95.38 90 ARG A N 1
ATOM 761 C CA . ARG A 1 90 ? 5.414 -3.356 11.310 1.00 95.38 90 ARG A CA 1
ATOM 762 C C . ARG A 1 90 ? 4.280 -4.042 12.067 1.00 95.38 90 ARG A C 1
ATOM 764 O O . ARG A 1 90 ? 3.233 -4.338 11.492 1.00 95.38 90 ARG A O 1
ATOM 771 N N . PHE A 1 91 ? 4.457 -4.294 13.363 1.00 95.06 91 PHE A N 1
ATOM 772 C CA . PHE A 1 91 ? 3.380 -4.834 14.201 1.00 95.06 91 PHE A CA 1
ATOM 773 C C . PHE A 1 91 ? 2.156 -3.896 14.178 1.00 95.06 91 PHE A C 1
ATOM 775 O O . PHE A 1 91 ? 2.359 -2.688 14.310 1.00 95.06 91 PHE A O 1
ATOM 782 N N . PRO A 1 92 ? 0.910 -4.397 14.038 1.00 94.75 92 PRO A N 1
ATOM 783 C CA . PRO A 1 92 ? 0.482 -5.809 14.038 1.00 94.75 92 PRO A CA 1
ATOM 784 C C . PRO A 1 92 ? 0.382 -6.463 12.646 1.00 94.75 92 PRO A C 1
ATOM 786 O O . PRO A 1 92 ? -0.064 -7.603 12.515 1.00 94.75 92 PRO A O 1
ATOM 789 N N . VAL A 1 93 ? 0.740 -5.736 11.590 1.00 94.56 93 VAL A N 1
ATOM 790 C CA . VAL A 1 93 ? 0.611 -6.191 10.197 1.00 94.56 93 VAL A CA 1
ATOM 791 C C . VAL A 1 93 ? 1.660 -7.240 9.853 1.00 94.56 93 VAL A C 1
ATOM 793 O O . VAL A 1 93 ? 1.379 -8.107 9.024 1.00 94.56 93 VAL A O 1
ATOM 796 N N . ASN A 1 94 ? 2.820 -7.147 10.502 1.00 91.88 94 ASN A N 1
ATOM 797 C CA . ASN A 1 94 ? 4.041 -7.840 10.136 1.00 91.88 94 ASN A CA 1
ATOM 798 C C . ASN A 1 94 ? 3.871 -9.324 9.790 1.00 91.88 94 ASN A C 1
ATOM 800 O O . ASN A 1 94 ? 3.217 -10.087 10.511 1.00 91.88 94 ASN A O 1
ATOM 804 N N . GLU A 1 95 ? 4.496 -9.736 8.691 1.00 75.88 95 GLU A N 1
ATOM 805 C CA . GLU A 1 95 ? 4.543 -11.138 8.288 1.00 75.88 95 GLU A CA 1
ATOM 806 C C . GLU A 1 95 ? 5.794 -11.788 8.865 1.00 75.88 95 GLU A C 1
ATOM 808 O O . GLU A 1 95 ? 6.928 -11.476 8.516 1.00 75.88 95 GLU A O 1
ATOM 813 N N . THR A 1 96 ? 5.593 -12.729 9.781 1.00 60.75 96 THR A N 1
ATOM 814 C CA . THR A 1 96 ? 6.667 -13.558 10.328 1.00 60.75 96 THR A CA 1
ATOM 815 C C . THR A 1 96 ? 7.110 -14.594 9.293 1.00 60.75 96 THR A C 1
ATOM 817 O O . THR A 1 96 ? 6.922 -15.784 9.513 1.00 60.75 96 THR A O 1
ATOM 820 N N . MET A 1 97 ? 7.678 -14.198 8.147 1.00 51.75 97 MET A N 1
ATOM 821 C CA . MET A 1 97 ? 8.253 -15.169 7.205 1.00 51.75 97 MET A CA 1
ATOM 822 C C . MET A 1 97 ? 9.593 -14.754 6.579 1.00 51.75 97 MET A C 1
ATOM 824 O O . MET A 1 97 ? 9.673 -13.928 5.680 1.00 51.75 97 MET A O 1
ATOM 828 N N . ILE A 1 98 ? 10.607 -15.501 7.035 1.00 45.81 98 ILE A N 1
ATOM 829 C CA . ILE A 1 98 ? 11.792 -16.014 6.330 1.00 45.81 98 ILE A CA 1
ATOM 830 C C . ILE A 1 98 ? 12.816 -14.963 5.893 1.00 45.81 98 ILE A C 1
ATOM 832 O O . ILE A 1 98 ? 12.832 -14.455 4.774 1.00 45.81 98 ILE A O 1
ATOM 836 N N . THR A 1 99 ? 13.785 -14.766 6.783 1.00 47.41 99 THR A N 1
ATOM 837 C CA . THR A 1 99 ? 15.145 -14.354 6.445 1.00 47.41 99 THR A CA 1
ATOM 838 C C . THR A 1 99 ? 15.661 -15.176 5.251 1.00 47.41 99 THR A C 1
ATOM 840 O O . THR A 1 99 ? 15.623 -16.409 5.312 1.00 47.41 99 THR A O 1
ATOM 843 N N . PRO A 1 100 ? 16.167 -14.548 4.175 1.00 53.41 100 PRO A N 1
ATOM 844 C CA . PRO A 1 100 ? 16.863 -15.262 3.111 1.00 53.41 100 PRO A CA 1
ATOM 845 C C . PRO A 1 100 ? 18.006 -16.107 3.702 1.00 53.41 100 PRO A C 1
ATOM 847 O O . PRO A 1 100 ? 18.730 -15.593 4.563 1.00 53.41 100 PRO A O 1
ATOM 850 N N . PRO A 1 101 ? 18.223 -17.356 3.241 1.00 52.47 101 PRO A N 1
ATOM 851 C CA . PRO A 1 101 ? 19.271 -18.240 3.764 1.00 52.47 101 PRO A CA 1
ATOM 852 C C . PRO A 1 101 ? 20.685 -17.646 3.657 1.00 52.47 101 PRO A C 1
ATOM 854 O O . PRO A 1 101 ? 21.590 -18.107 4.335 1.00 52.47 101 PRO A O 1
ATOM 857 N N . ASP A 1 102 ? 20.876 -16.579 2.882 1.00 53.50 102 ASP A N 1
ATOM 858 C CA . ASP A 1 102 ? 22.171 -15.916 2.720 1.00 53.50 102 ASP A CA 1
ATOM 859 C C . ASP A 1 102 ? 22.506 -14.921 3.848 1.00 53.50 102 ASP A C 1
ATOM 861 O O . ASP A 1 102 ? 23.600 -14.361 3.872 1.00 53.50 102 ASP A O 1
ATOM 865 N N . SER A 1 103 ? 21.592 -14.684 4.798 1.00 52.50 103 SER A N 1
ATOM 866 C CA . SER A 1 103 ? 21.806 -13.702 5.880 1.00 52.50 103 SER A CA 1
ATOM 867 C C . SER A 1 103 ? 22.335 -14.314 7.185 1.00 52.50 103 SER A C 1
ATOM 869 O O . SER A 1 103 ? 22.617 -13.571 8.121 1.00 52.50 103 SER A O 1
ATOM 871 N N . VAL A 1 104 ? 22.477 -15.644 7.275 1.00 50.16 104 VAL A N 1
ATOM 872 C CA . VAL A 1 104 ? 22.983 -16.315 8.494 1.00 50.16 104 VAL A CA 1
ATOM 873 C C . VAL A 1 104 ? 24.513 -16.318 8.608 1.00 50.16 104 VAL A C 1
ATOM 875 O O . VAL A 1 104 ? 25.033 -16.531 9.694 1.00 50.16 104 VAL A O 1
ATOM 878 N N . ASN A 1 105 ? 25.246 -15.992 7.539 1.00 44.38 105 ASN A N 1
ATOM 879 C CA . ASN A 1 105 ? 26.714 -16.087 7.528 1.00 44.38 105 ASN A CA 1
ATOM 880 C C . ASN A 1 105 ? 27.456 -14.803 7.943 1.00 44.38 105 ASN A C 1
ATOM 882 O O . ASN A 1 105 ? 28.674 -14.748 7.827 1.00 44.38 105 ASN A O 1
ATOM 886 N N . ALA A 1 106 ? 26.769 -13.760 8.418 1.00 49.66 106 ALA A N 1
ATOM 887 C CA . ALA A 1 106 ? 27.418 -12.488 8.765 1.00 49.66 106 ALA A CA 1
ATOM 888 C C . ALA A 1 106 ? 27.728 -12.308 10.266 1.00 49.66 106 ALA A C 1
ATOM 890 O O . ALA A 1 106 ? 28.254 -11.264 10.643 1.00 49.66 106 ALA A O 1
ATOM 891 N N . VAL A 1 107 ? 27.391 -13.279 11.128 1.00 48.97 107 VAL A N 1
ATOM 892 C CA . VAL A 1 107 ? 27.476 -13.109 12.596 1.00 48.97 107 VAL A CA 1
ATOM 893 C C . VAL A 1 107 ? 28.474 -14.064 13.278 1.00 48.97 107 VAL A C 1
ATOM 895 O O . VAL A 1 107 ? 28.821 -13.834 14.430 1.00 48.97 107 VAL A O 1
ATOM 898 N N . GLU A 1 108 ? 29.018 -15.078 12.595 1.00 44.00 108 GLU A N 1
ATOM 899 C CA . GLU A 1 108 ? 29.884 -16.092 13.241 1.00 44.00 108 GLU A CA 1
ATOM 900 C C . GLU A 1 108 ? 31.408 -15.899 13.088 1.00 44.00 108 GLU A C 1
ATOM 902 O O . GLU A 1 108 ? 32.174 -16.715 13.590 1.00 44.00 108 GLU A O 1
ATOM 907 N N . GLU A 1 109 ? 31.897 -14.797 12.513 1.00 44.06 109 GLU A N 1
ATOM 908 C CA . GLU A 1 109 ? 33.345 -14.505 12.455 1.00 44.06 109 GLU A CA 1
ATOM 909 C C . GLU A 1 109 ? 33.764 -13.351 13.383 1.00 44.06 109 GLU A C 1
ATOM 911 O O . GLU A 1 109 ? 34.367 -12.375 12.950 1.00 44.06 109 GLU A O 1
ATOM 916 N N . SER A 1 110 ? 33.479 -13.441 14.688 1.00 47.75 110 SER A N 1
ATOM 917 C CA . SER A 1 110 ? 34.267 -12.695 15.688 1.00 47.75 110 SER A CA 1
ATOM 918 C C . SER A 1 110 ? 34.110 -13.233 17.117 1.00 47.75 110 SER A C 1
ATOM 920 O O . SER A 1 110 ? 33.569 -12.539 17.973 1.00 47.75 110 SER A O 1
ATOM 922 N N . SER A 1 111 ? 34.551 -14.459 17.418 1.00 45.06 111 SER A N 1
ATOM 923 C CA . SER A 1 111 ? 35.173 -14.801 18.721 1.00 45.06 111 SER A CA 1
ATOM 924 C C . SER A 1 111 ? 35.410 -16.303 18.884 1.00 45.06 111 SER A C 1
ATOM 926 O O . SER A 1 111 ? 34.470 -17.083 18.975 1.00 45.06 111 SER A O 1
ATOM 928 N N . THR A 1 112 ? 36.691 -16.657 19.016 1.00 40.69 112 THR A N 1
ATOM 929 C CA . THR A 1 112 ? 37.285 -17.854 19.651 1.00 40.69 112 THR A CA 1
ATOM 930 C C . THR A 1 112 ? 38.357 -18.444 18.745 1.00 40.69 112 THR A C 1
ATOM 932 O O . THR A 1 112 ? 38.128 -19.367 17.971 1.00 40.69 112 THR A O 1
ATOM 935 N N . SER A 1 113 ? 39.563 -17.896 18.867 1.00 39.97 113 SER A N 1
ATOM 936 C CA . SER A 1 113 ? 40.790 -18.611 18.543 1.00 39.97 113 SER A CA 1
ATOM 937 C C . SER A 1 113 ? 41.531 -18.847 19.854 1.00 39.97 113 SER A C 1
ATOM 939 O O . SER A 1 113 ? 42.187 -17.939 20.351 1.00 39.97 113 SER A O 1
ATOM 941 N N . ASP A 1 114 ? 41.404 -20.050 20.400 1.00 41.88 114 ASP A N 1
ATOM 942 C CA . ASP A 1 114 ? 42.391 -20.619 21.314 1.00 41.88 114 ASP A CA 1
ATOM 943 C C . ASP A 1 114 ? 42.492 -22.120 21.030 1.00 41.88 114 ASP A C 1
ATOM 945 O O . ASP A 1 114 ? 41.514 -22.854 21.202 1.00 41.88 114 ASP A O 1
ATOM 949 N N . PRO A 1 115 ? 43.673 -22.600 20.620 1.00 46.31 115 PRO A N 1
ATOM 950 C CA . PRO A 1 115 ? 44.094 -23.941 20.961 1.00 46.31 115 PRO A CA 1
ATOM 951 C C . PRO A 1 115 ? 45.396 -23.886 21.762 1.00 46.31 115 PRO A C 1
ATOM 953 O O . PRO A 1 115 ? 46.410 -23.334 21.337 1.00 46.31 115 PRO A O 1
ATOM 956 N N . ALA A 1 116 ? 45.342 -24.493 22.942 1.00 44.75 116 ALA A N 1
ATOM 957 C CA . ALA A 1 116 ? 46.487 -24.773 23.784 1.00 44.75 116 ALA A CA 1
ATOM 958 C C . ALA A 1 116 ? 47.543 -25.608 23.043 1.00 44.75 116 ALA A C 1
ATOM 960 O O . ALA A 1 116 ? 47.211 -26.634 22.452 1.00 44.75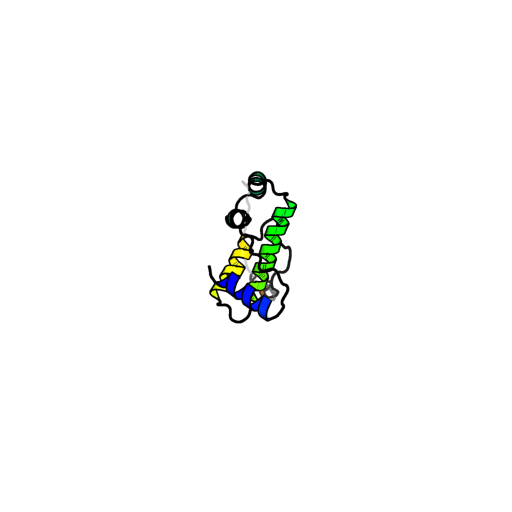 116 ALA A O 1
ATOM 961 N N . GLU A 1 117 ? 48.819 -25.252 23.197 1.00 39.59 117 GLU A N 1
ATOM 962 C CA . GLU A 1 117 ? 49.904 -26.219 23.059 1.00 39.59 117 GLU A CA 1
ATOM 963 C C . GLU A 1 117 ? 50.997 -25.937 24.095 1.00 39.59 117 GLU A C 1
ATOM 965 O O . GLU A 1 117 ? 51.566 -24.850 24.190 1.00 39.59 117 GLU A O 1
ATOM 970 N N . ALA A 1 118 ? 51.211 -26.938 24.945 1.00 43.50 118 ALA A N 1
ATOM 971 C CA . ALA A 1 118 ? 52.206 -26.958 25.995 1.00 43.50 118 ALA A CA 1
ATOM 972 C C . ALA A 1 118 ? 53.609 -27.096 25.397 1.00 43.50 118 ALA A C 1
ATOM 974 O O . ALA A 1 118 ? 53.832 -27.944 24.536 1.00 43.50 118 ALA A O 1
ATOM 975 N N . ASN A 1 119 ? 54.584 -26.369 25.944 1.00 38.22 119 ASN A N 1
ATOM 976 C CA . ASN A 1 119 ? 55.948 -26.875 25.945 1.00 38.22 119 ASN A CA 1
ATOM 977 C C . ASN A 1 119 ? 56.664 -26.534 27.254 1.00 38.22 119 ASN A C 1
ATOM 979 O O . ASN A 1 119 ? 56.889 -25.378 27.606 1.00 38.22 119 ASN A O 1
ATOM 983 N N . SER A 1 120 ? 56.983 -27.595 27.979 1.00 42.62 120 SER A N 1
ATOM 984 C CA . SER A 1 120 ? 57.839 -27.655 29.153 1.00 42.62 120 SER A CA 1
ATOM 985 C C . SER A 1 120 ? 59.306 -27.623 28.729 1.00 42.62 120 SER A C 1
ATOM 987 O O . SER A 1 120 ? 59.733 -28.505 27.987 1.00 42.62 120 SER A O 1
ATOM 989 N N . THR A 1 121 ? 60.113 -26.687 29.236 1.00 38.62 121 THR A N 1
ATOM 990 C CA . THR A 1 121 ? 61.579 -26.839 29.253 1.00 38.62 121 THR A CA 1
ATOM 991 C C . THR A 1 121 ? 62.206 -26.093 30.437 1.00 38.62 121 THR A C 1
ATOM 993 O O . THR A 1 121 ? 62.131 -24.876 30.527 1.00 38.62 121 THR A O 1
ATOM 996 N N . GLU A 1 122 ? 62.798 -26.908 31.314 1.00 36.12 122 GLU A N 1
ATOM 997 C CA . GLU A 1 122 ? 63.973 -26.734 32.184 1.00 36.12 122 GLU A CA 1
ATOM 998 C C . GLU A 1 122 ? 64.162 -25.564 33.166 1.00 36.12 122 GLU A C 1
ATOM 1000 O O . GLU A 1 122 ? 64.023 -24.379 32.889 1.00 36.12 122 GLU A O 1
ATOM 1005 N N . ALA A 1 123 ? 64.616 -26.006 34.341 1.00 42.41 123 ALA A N 1
ATOM 1006 C CA . ALA A 1 123 ? 65.011 -25.286 35.536 1.00 42.41 123 ALA A CA 1
ATOM 1007 C C . ALA A 1 123 ? 66.285 -24.440 35.385 1.00 42.41 123 ALA A C 1
ATOM 1009 O O . ALA A 1 123 ? 67.169 -24.766 34.592 1.00 42.41 123 ALA A O 1
ATOM 1010 N N . LYS A 1 124 ? 66.414 -23.444 36.274 1.00 45.59 124 LYS A N 1
ATOM 1011 C CA . LYS A 1 124 ? 67.655 -23.066 36.977 1.00 45.59 124 LYS A CA 1
ATOM 1012 C C . LYS A 1 124 ? 67.332 -22.119 38.144 1.00 45.59 124 LYS A C 1
ATOM 1014 O O . LYS A 1 124 ? 67.023 -20.955 37.937 1.00 45.59 124 LYS A O 1
ATOM 1019 N N . ASP A 1 125 ? 67.299 -22.699 39.341 1.00 41.59 125 ASP A N 1
ATOM 1020 C CA . ASP A 1 125 ? 68.169 -22.388 40.484 1.00 41.59 125 ASP A CA 1
ATOM 1021 C C . ASP A 1 125 ? 68.577 -20.933 40.821 1.00 41.59 125 ASP A C 1
ATOM 1023 O O . ASP A 1 125 ? 69.137 -20.226 39.986 1.00 41.59 125 ASP A O 1
ATOM 1027 N N . LEU A 1 126 ? 68.484 -20.658 42.143 1.00 45.38 126 LEU A N 1
ATOM 1028 C CA . LEU A 1 126 ? 69.236 -19.696 42.987 1.00 45.38 126 LEU A CA 1
ATOM 1029 C C . LEU A 1 126 ? 68.730 -18.231 42.958 1.00 45.38 126 LEU A C 1
ATOM 1031 O O . LEU A 1 126 ? 68.479 -17.681 41.900 1.00 45.38 126 LEU A O 1
ATOM 1035 N N . ASP A 1 127 ? 68.575 -17.476 44.051 1.00 36.72 127 ASP A N 1
ATOM 1036 C CA . ASP A 1 127 ? 68.899 -17.654 45.469 1.00 36.72 127 ASP A CA 1
ATOM 1037 C C . ASP A 1 127 ? 68.223 -16.531 46.299 1.00 36.72 127 ASP A C 1
ATOM 1039 O O . ASP A 1 127 ? 68.091 -15.399 45.836 1.00 36.72 127 ASP A O 1
ATOM 1043 N N . SER A 1 128 ? 67.951 -16.843 47.567 1.00 41.06 128 SER A N 1
ATOM 1044 C CA . SER A 1 128 ? 68.076 -15.981 48.756 1.00 41.06 128 SER A CA 1
ATOM 1045 C C . SER A 1 128 ? 67.145 -14.773 49.050 1.00 41.06 128 SER A C 1
ATOM 1047 O O . SER A 1 128 ? 66.970 -13.848 48.264 1.00 41.06 128 SER A O 1
ATOM 1049 N N . THR A 1 129 ? 66.765 -14.724 50.340 1.00 42.25 129 THR A N 1
ATOM 1050 C CA . THR A 1 129 ? 66.722 -13.528 51.223 1.00 42.25 129 THR A CA 1
ATOM 1051 C C . THR A 1 129 ? 65.384 -12.766 51.312 1.00 42.25 129 THR A C 1
ATOM 1053 O O . THR A 1 129 ? 65.072 -11.938 50.472 1.00 42.25 129 THR A O 1
ATOM 1056 N N . ILE A 1 130 ? 64.486 -13.144 52.241 1.00 41.19 130 ILE A N 1
ATOM 1057 C CA . ILE A 1 130 ? 64.318 -12.645 53.640 1.00 41.19 130 ILE A CA 1
ATOM 1058 C C . ILE A 1 130 ? 63.648 -11.247 53.720 1.00 41.19 130 ILE A C 1
ATOM 1060 O O . ILE A 1 130 ? 64.188 -10.269 53.227 1.00 41.19 130 ILE A O 1
ATOM 1064 N N . VAL A 1 131 ? 62.469 -11.174 54.363 1.00 47.91 131 VAL A N 1
ATOM 1065 C CA . VAL A 1 131 ? 62.104 -10.481 55.637 1.00 47.91 131 VAL A CA 1
ATOM 1066 C C . VAL A 1 131 ? 60.612 -10.075 55.605 1.00 47.91 131 VAL A C 1
ATOM 1068 O O . VAL A 1 131 ? 60.155 -9.356 54.724 1.00 47.91 131 VAL A O 1
ATOM 1071 N N . THR A 1 132 ? 59.900 -10.548 56.629 1.00 41.22 132 THR A N 1
ATOM 1072 C CA . THR A 1 132 ? 58.669 -10.091 57.313 1.00 41.22 132 THR A CA 1
ATOM 1073 C C . THR A 1 132 ? 58.477 -8.544 57.328 1.00 41.22 132 THR A C 1
ATOM 1075 O O . THR A 1 132 ? 59.429 -7.789 57.187 1.00 41.22 132 THR A O 1
ATOM 1078 N N . ILE A 1 133 ? 57.287 -7.965 57.504 1.00 41.03 133 ILE A N 1
ATOM 1079 C CA . ILE A 1 133 ? 56.702 -7.591 58.810 1.00 41.03 133 ILE A CA 1
ATOM 1080 C C . ILE A 1 133 ? 55.369 -6.862 58.545 1.00 41.03 133 ILE A C 1
ATOM 1082 O O . ILE A 1 133 ? 55.307 -5.969 57.702 1.00 41.03 133 ILE A O 1
ATOM 1086 N N . ASP A 1 134 ? 54.348 -7.257 59.308 1.00 39.84 134 ASP A N 1
ATOM 1087 C CA . ASP A 1 134 ? 53.054 -6.595 59.493 1.00 39.84 134 ASP A CA 1
ATOM 1088 C C . ASP A 1 134 ? 53.167 -5.163 60.041 1.00 39.84 134 ASP A C 1
ATOM 1090 O O . ASP A 1 134 ? 54.006 -4.865 60.896 1.00 39.84 134 ASP A O 1
ATOM 1094 N N . GLY A 1 135 ? 52.221 -4.317 59.635 1.00 45.81 135 GLY A N 1
ATOM 1095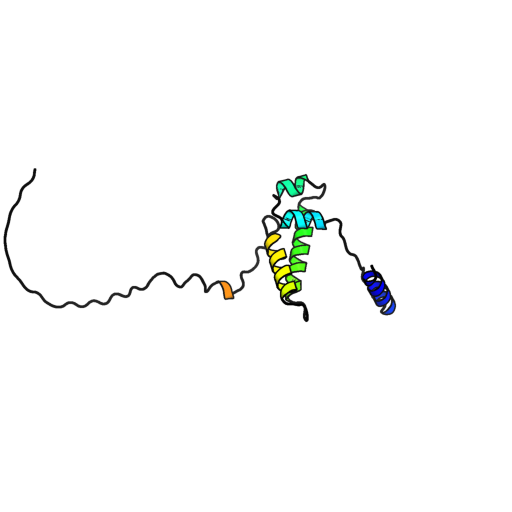 C CA . GLY A 1 135 ? 51.885 -3.042 60.267 1.00 45.81 135 GLY A CA 1
ATOM 1096 C C . GLY A 1 135 ? 50.497 -2.596 59.847 1.00 45.81 135 GLY A C 1
ATOM 1097 O O . GLY A 1 135 ? 50.351 -2.263 58.652 1.00 45.81 135 GLY A O 1
#

pLDDT: mean 79.06, std 22.93, range [36.12, 98.06]

Radius of gyration: 32.32 Å; chains: 1; bounding box: 84×37×88 Å